Protein 8C26 (pdb70)

Radius of gyration: 13.62 Å; Cα contacts (8 Å, |Δi|>4): 162; chains: 2; bounding box: 36×26×36 Å

InterPro domains:
  IPR007712 Toxin-antitoxin system, RelE/ParE toxin family [PF05016] (6-91)
  IPR035093 Toxin-antitoxin system, RelE/ParE toxin domain superfamily [G3DSA:3.30.2310.20] (4-92)
  IPR051803 Type II TA system RelE-like toxin [PTHR33755] (3-95)

Organism: Mycobacterium tuberculosis (strain ATCC 25618 / H37Rv) (NCBI:txid83332)

Nearest PDB structures (foldseek):
  8c26-assembly1_A  TM=1.012E+00  e=1.202E-18  Mycobacterium tuberculosis H37Rv
  5czf-assembly2_C  TM=8.555E-01  e=1.613E-06  Escherichia coli O157
  5cze-assembly1_J  TM=8.668E-01  e=7.808E-06  Escherichia coli O157:H7 str. SS52
  6xrw-assembly2_C  TM=8.026E-01  e=1.158E-05  Pseudomonas aeruginosa
  6x0a-assembly17_Q  TM=7.062E-01  e=4.024E-04  Mesorhizobium opportunistum WSM2075

Foldseek 3Di:
DAAEEEDCCQVVQLVVVCVVAPPPNNVVSCVLVVLVVCCRPPVCVVPVVPADADDDQWGWDASPPAQWIFIWHDDPRHIYGYHIHGD/DPPVVVCVVVVVVPPPPPVVDDDDVSVVVVVVVPPD

Solvent-accessible surface area: 6824 Å² total; per-residue (Å²): 190,77,126,36,47,0,19,40,5,0,24,88,3,1,25,96,0,5,69,158,48,29,141,96,32,78,121,45,26,78,116,0,8,72,54,2,30,58,0,0,50,146,112,0,54,148,42,17,91,81,41,57,88,24,28,146,109,8,55,21,10,48,5,134,83,12,154,18,3,0,0,0,52,28,69,123,138,4,4,6,0,0,0,1,40,108,57,115,55,135,72,23,47,60,48,0,42,57,19,8,105,31,119,69,108,84,72,23,9,54,40,78,77,0,36,151,86,10,108,81,105,136,104

GO terms:
  GO:0044003 symbiont-mediated perturbation of host process (P, IMP)

Secondary structure (DSSP, 8-state):
--EEEEETHHHHHHHHHHTTTTTT-HHHHHHHHHHHHHIIIIIHHH-TTTSPEEETTEEEEE-TTSSEEEEEEE-SSEEEEEEEEE-/--HHHHHHHHHHHH---GGGEEEHHHHHHHHHHTT-

Structure (mmCIF, N/CA/C/O backbone):
data_8C26
#
_entry.id   8C26
#
_cell.length_a   68.074
_cell.length_b   68.074
_cell.length_c   197.049
_cell.angle_alpha   90.000
_cell.angle_beta   90.000
_cell.angle_gamma   120.000
#
_symmetry.space_group_name_H-M   'H 3 2'
#
loop_
_entity.id
_entity.type
_entity.pdbx_description
1 polymer 'Toxin ParE2'
2 polymer 'Antitoxin ParD2'
3 non-polymer 'CHLORIDE ION'
#
loop_
_atom_site.group_PDB
_atom_site.id
_atom_site.type_symbol
_atom_site.label_atom_id
_atom_site.label_alt_id
_atom_site.label_comp_id
_atom_site.label_asym_id
_atom_site.label_entity_id
_atom_site.label_seq_id
_atom_site.pdbx_PDB_ins_code
_atom_site.Cartn_x
_atom_site.Cartn_y
_atom_site.Cartn_z
_atom_site.occupancy
_atom_site.B_iso_or_equiv
_atom_site.auth_seq_id
_atom_site.auth_comp_id
_atom_site.auth_asym_id
_atom_site.auth_atom_id
_atom_site.pdbx_PDB_model_num
ATOM 1 N N . THR A 1 2 ? -5.63200 32.19700 -35.18600 1.000 105.02233 2 THR A N 1
ATOM 2 C CA . THR A 1 2 ? -6.36800 32.05600 -33.93400 1.000 106.94337 2 THR A CA 1
ATOM 3 C C . THR A 1 2 ? -6.31600 30.62800 -33.39000 1.000 110.24373 2 THR A C 1
ATOM 4 O O . THR A 1 2 ? -6.51500 29.67900 -34.14800 1.000 114.98769 2 THR A O 1
ATOM 8 N N . ARG A 1 3 ? -6.05400 30.51400 -32.08500 1.000 108.30601 3 ARG A N 1
ATOM 9 C CA . ARG A 1 3 ? -5.99300 29.18800 -31.42600 1.000 108.14191 3 ARG A CA 1
ATOM 10 C C . ARG A 1 3 ? -7.41000 28.77200 -31.05400 1.000 108.60983 3 ARG A C 1
ATOM 11 O O . ARG A 1 3 ? -8.19100 29.65000 -30.66100 1.000 112.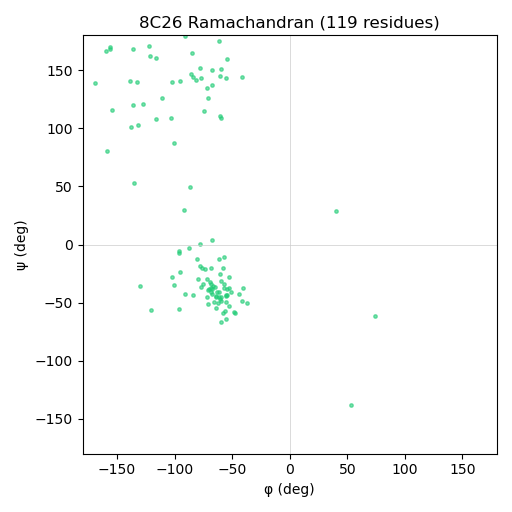08481 3 ARG A O 1
ATOM 19 N N . ARG A 1 4 ? -7.71400 27.48400 -31.15100 1.000 110.94802 4 ARG A N 1
ATOM 20 C CA . ARG A 1 4 ? -9.06800 26.99000 -30.91200 1.000 110.10423 4 ARG A CA 1
ATOM 21 C C . ARG A 1 4 ? -9.21900 26.50400 -29.48000 1.000 106.38368 4 ARG A C 1
ATOM 22 O O . ARG A 1 4 ? -8.32500 25.85400 -28.93100 1.000 107.57576 4 ARG A O 1
ATOM 30 N N . LEU A 1 5 ? -10.37600 26.80100 -28.89500 1.000 103.73129 5 LEU A N 1
ATOM 31 C CA . LEU A 1 5 ? -10.59700 26.71600 -27.45800 1.000 103.60366 5 LEU A CA 1
ATOM 32 C C . LEU A 1 5 ? -11.56000 25.58300 -27.11400 1.000 106.26471 5 LEU A C 1
ATOM 33 O O . LEU A 1 5 ? -12.69800 25.55600 -27.59900 1.000 106.46585 5 LEU A O 1
ATOM 38 N N . ARG A 1 6 ? -11.11800 24.70500 -26.21000 1.000 103.80864 6 ARG A N 1
ATOM 39 C CA . ARG A 1 6 ? -11.72400 23.41300 -25.92200 1.000 106.20134 6 ARG A CA 1
ATOM 40 C C . ARG A 1 6 ? -11.70400 23.19400 -24.41000 1.000 103.92005 6 ARG A C 1
ATOM 41 O O . ARG A 1 6 ? -10.73100 23.55600 -23.74100 1.000 100.86917 6 ARG A O 1
ATOM 49 N N . VAL A 1 7 ? -12.77700 22.62200 -23.86000 1.000 104.02006 7 VAL A N 1
ATOM 50 C CA . VAL A 1 7 ? -12.93000 22.49700 -22.41200 1.000 98.26317 7 VAL A CA 1
ATOM 51 C C . VAL A 1 7 ? -13.23300 21.05200 -22.05400 1.000 103.74871 7 VAL A C 1
ATOM 52 O O . VAL A 1 7 ? -14.26000 20.51300 -22.48000 1.000 110.11576 7 VAL A O 1
ATOM 56 N N . HIS A 1 8 ? -12.37900 20.43700 -21.24000 1.000 100.63943 8 HIS A N 1
ATOM 57 C CA . HIS A 1 8 ? -12.73100 19.13000 -20.69800 1.000 106.01260 8 HIS A CA 1
ATOM 58 C C . HIS A 1 8 ? -14.01700 19.23300 -19.88900 1.000 105.07692 8 HIS A C 1
ATOM 59 O O . HIS A 1 8 ? -14.33100 20.27900 -19.32000 1.000 102.71570 8 HIS A O 1
ATOM 66 N N . ASN A 1 9 ? -14.77200 18.13000 -19.84300 1.000 108.14651 9 ASN A N 1
ATOM 67 C CA . ASN A 1 9 ? -16.05600 18.16000 -19.14900 1.000 106.46253 9 ASN A CA 1
ATOM 68 C C . ASN A 1 9 ? -15.88400 18.14400 -17.63500 1.000 103.65504 9 ASN A C 1
ATOM 69 O O . ASN A 1 9 ? -16.66800 18.77600 -16.92000 1.000 104.71269 9 ASN A O 1
ATOM 74 N N . GLY A 1 10 ? -14.86300 17.45300 -17.12800 1.000 100.88748 10 GLY A N 1
ATOM 75 C CA . GLY A 1 10 ? -14.61500 17.37100 -15.69600 1.000 101.21104 10 GLY A CA 1
ATOM 76 C C . GLY A 1 10 ? -14.44100 18.72000 -15.02600 1.000 100.71535 10 GLY A C 1
ATOM 77 O O . GLY A 1 10 ? -14.39200 18.82100 -13.79500 1.000 101.06195 10 GLY A O 1
ATOM 78 N N . VAL A 1 11 ? -14.31500 19.76300 -15.84700 1.000 98.73799 11 VAL A N 1
ATOM 79 C CA . VAL A 1 11 ? -14.29400 21.12800 -15.34400 1.000 99.11844 11 VAL A CA 1
ATOM 80 C C . VAL A 1 11 ? -15.64100 21.47600 -14.73300 1.000 102.01256 11 VAL A C 1
ATOM 81 O O . VAL A 1 11 ? -15.71800 22.00600 -13.61400 1.000 98.92535 11 VAL A O 1
ATOM 85 N N . GLU A 1 12 ? -16.72200 21.19500 -15.47600 1.000 104.14297 12 GLU A N 1
ATOM 86 C CA . GLU A 1 12 ? -18.07800 21.20800 -14.93400 1.000 104.10856 12 GLU A CA 1
ATOM 87 C C . GLU A 1 12 ? -18.12500 20.58400 -13.55100 1.000 99.95079 12 GLU A C 1
ATOM 88 O O . GLU A 1 12 ? -18.69400 21.15900 -12.62000 1.000 104.41508 12 GLU A O 1
ATOM 94 N N . ASP A 1 13 ? -17.52100 19.40600 -13.40100 1.000 98.33587 13 ASP A N 1
ATOM 95 C CA . ASP A 1 13 ? -17.38300 18.81200 -12.07900 1.000 102.82109 13 ASP A CA 1
ATOM 96 C C . ASP A 1 13 ? -16.65400 19.77400 -11.14300 1.000 102.92137 13 ASP A C 1
ATOM 97 O O . ASP A 1 13 ? -17.19200 20.17900 -10.10400 1.000 100.16866 13 ASP A O 1
ATOM 102 N N . ASP A 1 14 ? -15.44100 20.19000 -11.53100 1.000 102.06355 14 ASP A N 1
ATOM 103 C CA . ASP A 1 14 ? -14.62600 21.05500 -10.68200 1.000 99.42257 14 ASP A CA 1
ATOM 104 C C . ASP A 1 14 ? -15.37100 22.30800 -10.26500 1.000 98.82668 14 ASP A C 1
ATOM 105 O O . ASP A 1 14 ? -15.21900 22.77700 -9.13300 1.000 97.20445 14 ASP A O 1
ATOM 110 N N . LEU A 1 15 ? -16.16900 22.87300 -11.17400 1.000 98.51186 15 LEU A N 1
ATOM 111 C CA . LEU A 1 15 ? -16.93400 24.08200 -10.89100 1.000 98.59389 15 LEU A CA 1
ATOM 112 C C . LEU A 1 15 ? -17.90000 23.88200 -9.72900 1.000 103.00684 15 LEU A C 1
ATOM 113 O O . LEU A 1 15 ? -17.72000 24.47800 -8.66400 1.000 101.06989 15 LEU A O 1
ATOM 118 N N . PHE A 1 16 ? -18.91600 23.03200 -9.91900 1.000 105.68130 16 PHE A N 1
ATOM 119 C CA . PHE A 1 16 ? -19.94000 22.85700 -8.89100 1.000 101.56504 16 PHE A CA 1
ATOM 120 C C . PHE A 1 16 ? -19.35300 22.37600 -7.57300 1.000 104.43653 16 PHE A C 1
ATOM 121 O O . PHE A 1 16 ? -19.87300 22.71500 -6.50000 1.000 103.77163 16 PHE A O 1
ATOM 129 N N . GLU A 1 17 ? -18.27100 21.59600 -7.63000 1.000 100.66970 17 GLU A N 1
ATOM 130 C CA . GLU A 1 17 ? -17.52100 21.28000 -6.42400 1.000 99.87249 17 GLU A CA 1
ATOM 131 C C . GLU A 1 17 ? -17.13600 22.55100 -5.67400 1.000 106.10104 17 GLU A C 1
ATOM 132 O O . GLU A 1 17 ? -17.01600 22.53800 -4.44300 1.000 110.38919 17 GLU A O 1
ATOM 138 N N . ALA A 1 18 ? -16.97700 23.67100 -6.38800 1.000 106.27288 18 ALA A N 1
ATOM 139 C CA . ALA A 1 18 ? -16.68800 24.94600 -5.74100 1.000 105.56731 18 ALA A CA 1
ATOM 140 C C . ALA A 1 18 ? -17.94800 25.73000 -5.41000 1.000 105.20127 18 ALA A C 1
ATOM 141 O O . ALA A 1 18 ? -18.03300 26.30400 -4.32200 1.000 105.82245 18 ALA A O 1
ATOM 143 N N . PHE A 1 19 ? -18.91600 25.77300 -6.33900 1.000 104.36517 19 PHE A N 1
ATOM 144 C CA . PHE A 1 19 ? -20.19500 26.44500 -6.08600 1.000 107.79350 19 PHE A CA 1
ATOM 145 C C . PHE A 1 19 ? -20.81800 25.98500 -4.78300 1.000 112.83414 19 PHE A C 1
ATOM 146 O O . PHE A 1 19 ? -21.41500 26.78900 -4.05300 1.000 113.34430 19 PHE A O 1
ATOM 154 N N . SER A 1 20 ? -20.74300 24.67500 -4.51500 1.000 112.77062 20 SER A N 1
ATOM 155 C CA . SER A 1 20 ? -21.20900 24.08200 -3.27100 1.000 111.31483 20 SER A CA 1
ATOM 156 C C . SER A 1 20 ? -20.91900 24.98800 -2.08500 1.000 112.96150 20 SER A C 1
ATOM 157 O O . SER A 1 20 ? -21.82100 25.33800 -1.31900 1.000 120.83304 20 SER A O 1
ATOM 160 N N . TYR A 1 21 ? -19.66800 25.43800 -1.99600 1.000 109.93224 21 TYR A N 1
ATOM 161 C CA . TYR A 1 21 ? -19.25100 26.26700 -0.83700 1.000 110.33742 21 TYR A CA 1
ATOM 162 C C . TYR A 1 21 ? -19.93600 27.63500 -0.85900 1.000 111.90618 21 TYR A C 1
ATOM 163 O O . TYR A 1 21 ? -19.61400 28.46200 0.00900 1.000 106.00471 21 TYR A O 1
ATOM 172 N N . TYR A 1 22 ? -20.84000 27.87000 -1.80900 1.000 112.02591 22 TYR A N 1
ATOM 173 C CA . TYR A 1 22 ? -21.43800 29.19600 -1.89800 1.000 113.48050 22 TYR A CA 1
ATOM 174 C C . TYR A 1 22 ? -22.94500 29.16200 -1.97500 1.000 117.24403 22 TYR A C 1
ATOM 175 O O . TYR A 1 22 ? -23.58800 30.06100 -1.42200 1.000 120.88292 22 TYR A O 1
ATOM 184 N N . ALA A 1 23 ? -23.52700 28.17000 -2.65000 1.000 117.52779 23 ALA A N 1
ATOM 185 C CA . ALA A 1 23 ? -24.97900 28.12100 -2.74600 1.000 116.09189 23 ALA A CA 1
ATOM 186 C C . ALA A 1 23 ? -25.56800 28.16300 -1.34000 1.000 115.81369 23 ALA A C 1
ATOM 187 O O . ALA A 1 23 ? -24.85400 27.92700 -0.34800 1.000 115.44857 23 ALA A O 1
ATOM 189 N N . ASP A 1 24 ? -26.84200 28.54900 -1.25500 1.000 111.93972 24 ASP A N 1
ATOM 190 C CA . ASP A 1 24 ? -27.53300 28.62800 0.05700 1.000 108.85840 24 ASP A CA 1
ATOM 191 C C . ASP A 1 24 ? -27.02700 29.84600 0.83000 1.000 104.67348 24 ASP A C 1
ATOM 192 O O . ASP A 1 24 ? -27.84300 30.74100 1.10000 1.000 109.24816 24 ASP A O 1
ATOM 197 N N . ALA A 1 25 ? -25.73800 29.89000 1.15000 1.000 103.78163 25 ALA A N 1
ATOM 198 C CA . ALA A 1 25 ? -25.19100 30.96600 1.97500 1.000 107.75749 25 ALA A CA 1
ATOM 199 C C . ALA A 1 25 ? -24.84800 32.21900 1.16900 1.000 110.76176 25 ALA A C 1
ATOM 200 O O . ALA A 1 25 ? -25.14000 33.33900 1.61100 1.000 111.71007 25 ALA A O 1
ATOM 202 N N . ALA A 1 26 ? -24.23100 32.06100 -0.00400 1.000 113.69674 26 ALA A N 1
ATOM 203 C CA . ALA A 1 26 ? -23.71100 33.18300 -0.77800 1.000 110.50897 26 ALA 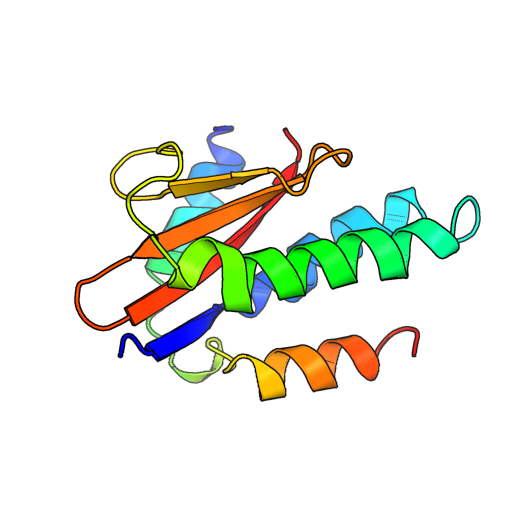A CA 1
ATOM 204 C C . ALA A 1 26 ? -24.06400 33.05500 -2.25200 1.000 108.34694 26 ALA A C 1
ATOM 205 O O . ALA A 1 26 ? -23.17600 33.17400 -3.10100 1.000 110.84129 26 ALA A O 1
ATOM 207 N N . PRO A 1 27 ? -25.33500 32.85700 -2.60700 1.000 107.80193 27 PRO A N 1
ATOM 208 C CA . PRO A 1 27 ? -25.64700 32.48400 -3.99700 1.000 110.10301 27 PRO A CA 1
ATOM 209 C C . PRO A 1 27 ? -25.15000 33.49200 -5.01000 1.000 110.05410 27 PRO A C 1
ATOM 210 O O . PRO A 1 27 ? -24.99900 33.14800 -6.18900 1.000 108.33433 27 PRO A O 1
ATOM 214 N N . ASP A 1 28 ? -24.88000 34.72800 -4.58700 1.000 112.06166 28 ASP A N 1
ATOM 215 C CA . ASP A 1 28 ? -24.39200 35.72800 -5.52400 1.000 114.26497 28 ASP A CA 1
ATOM 216 C C . ASP A 1 28 ? -23.00100 35.37200 -6.03400 1.000 114.84932 28 ASP A C 1
ATOM 217 O O . ASP A 1 28 ? -22.68700 35.60900 -7.20600 1.000 115.34803 28 ASP A O 1
ATOM 222 N N . GLN A 1 29 ? -22.16100 34.78700 -5.17300 1.000 110.59371 29 GLN A N 1
ATOM 223 C CA . GLN A 1 29 ? -20.82700 34.38800 -5.60400 1.000 106.67011 29 GLN A CA 1
A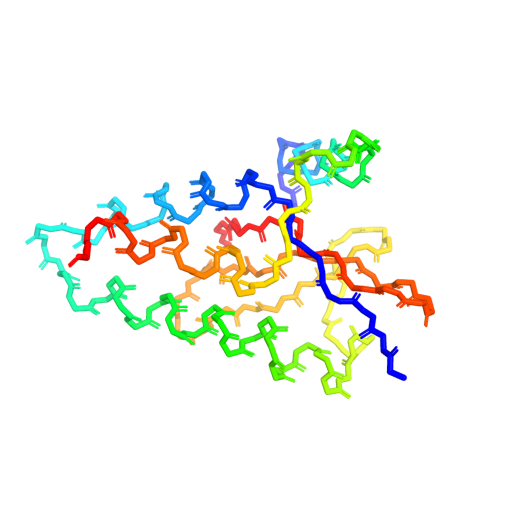TOM 224 C C . GLN A 1 29 ? -20.86700 33.42700 -6.78300 1.000 110.21615 29 GLN A C 1
ATOM 225 O O . GLN A 1 29 ? -19.97400 33.47000 -7.63700 1.000 112.79111 29 GLN A O 1
ATOM 231 N N . ILE A 1 30 ? -21.88000 32.55800 -6.85300 1.000 109.51345 30 ILE A N 1
ATOM 232 C CA . ILE A 1 30 ? -21.90300 31.52700 -7.89000 1.000 110.31806 30 ILE A CA 1
ATOM 233 C C . ILE A 1 30 ? -21.79100 32.15900 -9.27800 1.000 109.67308 30 ILE A C 1
ATOM 234 O O . ILE A 1 30 ? -20.94700 31.76100 -10.09300 1.000 105.36397 30 ILE A O 1
ATOM 239 N N . ASP A 1 31 ? -22.61600 33.17400 -9.55700 1.000 110.86967 31 ASP A N 1
ATOM 240 C CA . ASP A 1 31 ? -22.51400 33.86400 -10.84100 1.000 109.58178 31 ASP A CA 1
ATOM 241 C C . ASP A 1 31 ? -21.21200 34.65400 -10.95000 1.000 105.38092 31 ASP A C 1
ATOM 242 O O . ASP A 1 31 ? -20.60400 34.71500 -12.02500 1.000 103.09597 31 ASP A O 1
ATOM 247 N N . ARG A 1 32 ? -20.77200 35.26800 -9.85000 1.000 101.74028 32 ARG A N 1
ATOM 248 C CA . ARG A 1 32 ? -19.51900 36.00800 -9.85900 1.000 100.08495 32 ARG A CA 1
ATOM 249 C C . ARG A 1 32 ? -18.37700 35.11700 -10.32100 1.000 104.95625 32 ARG A C 1
ATOM 250 O O . ARG A 1 32 ? -17.77900 35.33200 -11.38500 1.000 104.05174 32 ARG A O 1
ATOM 258 N N . LEU A 1 33 ? -18.09300 34.08000 -9.53100 1.000 105.20020 33 LEU A N 1
ATOM 259 C CA . LEU A 1 33 ? -16.99900 33.16300 -9.83300 1.000 101.57745 33 LEU A CA 1
ATOM 260 C C . LEU A 1 33 ? -17.14600 32.52600 -11.20500 1.000 93.93824 33 LEU A C 1
ATOM 261 O O . LEU A 1 33 ? -16.14800 32.29300 -11.89000 1.000 95.53779 33 LEU A O 1
ATOM 266 N N . TYR A 1 34 ? -18.36800 32.20500 -11.61700 1.000 96.24677 34 TYR A N 1
ATOM 267 C CA . TYR A 1 34 ? -18.50800 31.61200 -12.93700 1.000 92.83587 34 TYR A CA 1
ATOM 268 C C . TYR A 1 34 ? -18.23200 32.62900 -14.02400 1.000 92.58575 34 TYR A C 1
ATOM 269 O O . TYR A 1 34 ? -17.63200 32.29800 -15.04800 1.000 90.17734 34 TYR A O 1
ATOM 278 N N . ASN A 1 35 ? -18.66400 33.87500 -13.82400 1.000 96.73514 35 ASN A N 1
ATOM 279 C CA . ASN A 1 35 ? -18.42000 34.89500 -14.83900 1.000 98.53129 35 ASN A CA 1
ATOM 280 C C . ASN A 1 35 ? -16.95200 35.28900 -14.88900 1.000 95.67155 35 ASN A C 1
ATOM 281 O O . ASN A 1 35 ? -16.44800 35.66300 -15.95300 1.000 90.65004 35 ASN A O 1
ATOM 286 N N . LEU A 1 36 ? -16.24800 35.20300 -13.75300 1.000 97.50578 36 LEU A N 1
ATOM 287 C CA . LEU A 1 36 ? -14.79200 35.29900 -13.78100 1.000 92.28781 36 LEU A CA 1
ATOM 288 C C . LEU A 1 36 ? -14.20200 34.18300 -14.62600 1.000 90.15405 36 LEU A C 1
ATOM 289 O O . LEU A 1 36 ? -13.32800 34.41500 -15.46800 1.000 92.35272 36 LEU A O 1
ATOM 294 N N . PHE A 1 37 ? -14.66900 32.96100 -14.40500 1.000 89.81203 37 PHE A N 1
ATOM 295 C CA . PHE A 1 37 ? -14.13400 31.81600 -15.12100 1.000 87.66469 37 PHE A CA 1
ATOM 296 C C . PHE A 1 37 ? -14.32400 31.96700 -16.62100 1.000 84.73887 37 PHE A C 1
ATOM 297 O O . PHE A 1 37 ? -13.41300 31.69000 -17.40000 1.000 86.73080 37 PHE A O 1
ATOM 305 N N . VAL A 1 38 ? -15.50700 32.38500 -17.04600 1.000 87.04410 38 VAL A N 1
ATOM 306 C CA . VAL A 1 38 ? -15.76100 32.52700 -18.47200 1.000 85.95798 38 VAL A CA 1
ATOM 307 C C . VAL A 1 38 ? -14.88100 33.61900 -19.05100 1.000 89.59255 38 VAL A C 1
ATOM 308 O O . VAL A 1 38 ? -14.38800 33.51900 -20.18400 1.000 84.24481 38 VAL A O 1
ATOM 312 N N . ASP A 1 39 ? -14.66100 34.67600 -18.26900 1.000 92.50378 39 ASP A N 1
ATOM 313 C CA . ASP A 1 39 ? -13.72700 35.72500 -18.65200 1.000 87.56637 39 ASP A CA 1
ATOM 314 C C . ASP A 1 39 ? -12.34100 35.14500 -18.89000 1.000 88.01007 39 ASP A C 1
ATOM 315 O O . ASP A 1 39 ? -11.79300 35.24400 -19.99600 1.000 89.24519 39 ASP A O 1
ATOM 320 N N . ALA A 1 40 ? -11.76900 34.50800 -17.86000 1.000 85.21129 40 ALA A N 1
ATOM 321 C CA . ALA A 1 40 ? -10.40100 34.01600 -17.97000 1.000 83.77399 40 ALA A CA 1
ATOM 322 C C . ALA A 1 40 ? -10.25900 33.10500 -19.16900 1.000 83.64449 40 ALA A C 1
ATOM 323 O O . ALA A 1 40 ? -9.30800 33.22500 -19.94900 1.000 84.13766 40 ALA A O 1
ATOM 325 N N . VAL A 1 41 ? -11.22400 32.21200 -19.34100 1.000 81.06266 41 VAL A N 1
ATOM 326 C CA . VAL A 1 41 ? -11.17400 31.22600 -20.40300 1.000 79.35410 41 VAL A CA 1
ATOM 327 C C . VAL A 1 41 ? -11.30600 31.88100 -21.77700 1.000 81.51723 41 VAL A C 1
ATOM 328 O O . VAL A 1 41 ? -10.59100 31.51700 -22.71000 1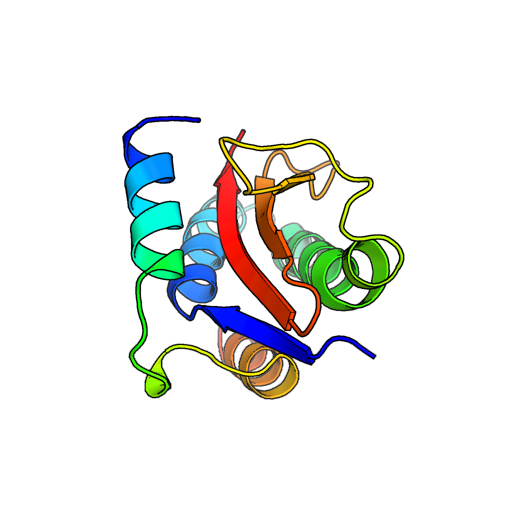.000 79.93945 41 VAL A O 1
ATOM 332 N N . THR A 1 42 ? -12.21200 32.85400 -21.93100 1.000 87.09611 42 THR A N 1
ATOM 333 C CA . THR A 1 42 ? -12.49900 33.40300 -23.25600 1.000 87.88410 42 THR A CA 1
ATOM 334 C C . THR A 1 42 ? -11.72100 34.67100 -23.58300 1.000 87.92757 42 THR A C 1
ATOM 335 O O . THR A 1 42 ? -11.53900 34.97300 -24.76400 1.000 90.76302 42 THR A O 1
ATOM 339 N N . LYS A 1 43 ? -11.26100 35.42000 -22.58700 1.000 84.87365 43 LYS A N 1
ATOM 340 C CA . LYS A 1 43 ? -10.51600 36.64100 -22.85800 1.000 83.04103 43 LYS A CA 1
ATOM 341 C C . LYS A 1 43 ? -9.11500 36.60000 -22.26900 1.000 83.55020 43 LYS A C 1
ATOM 342 O O . LYS A 1 43 ? -8.13800 36.77600 -23.00900 1.000 81.24777 43 LYS A O 1
ATOM 348 N N . ARG A 1 44 ? -8.98100 36.36900 -20.96100 1.000 82.37722 44 ARG A N 1
ATOM 349 C CA . ARG A 1 44 ? -7.68000 36.54000 -20.32700 1.000 79.83131 44 ARG A CA 1
ATOM 350 C C . ARG A 1 44 ? -6.65400 35.57400 -20.90800 1.000 80.28146 44 ARG A C 1
ATOM 351 O O . ARG A 1 44 ? -5.55900 35.98200 -21.30600 1.000 76.01574 44 ARG A O 1
ATOM 359 N N . ILE A 1 45 ? -6.98700 34.28900 -20.96900 1.000 78.98461 45 ILE A N 1
ATOM 360 C CA . ILE A 1 45 ? -6.01000 33.30300 -21.42300 1.000 76.76660 45 ILE A CA 1
ATOM 361 C C . ILE A 1 45 ? -5.76300 33.42900 -22.92300 1.000 82.91456 45 ILE A C 1
ATOM 362 O O . ILE A 1 45 ? -4.60300 33.39000 -23.35000 1.000 82.76782 45 ILE A O 1
ATOM 367 N N . PRO A 1 46 ? -6.79600 33.55900 -23.76400 1.000 82.25363 46 PRO A N 1
ATOM 368 C CA . PRO A 1 46 ? -6.53700 33.71100 -25.20400 1.000 82.07436 46 PRO A CA 1
ATOM 369 C C . PRO A 1 46 ? -5.72300 34.92900 -25.53400 1.000 82.40566 46 PRO A C 1
ATOM 370 O O . PRO A 1 46 ? -5.07600 34.96900 -26.58400 1.000 87.01052 46 PRO A O 1
ATOM 374 N N . GLN A 1 47 ? -5.76900 35.94700 -24.67800 1.000 84.75188 47 GLN A N 1
ATOM 375 C CA . GLN A 1 47 ? -4.99400 37.15300 -24.92300 1.000 83.27643 47 GLN A CA 1
ATOM 376 C C . GLN A 1 47 ? -3.51300 36.83100 -24.98900 1.000 83.79734 47 GLN A C 1
ATOM 377 O O . GLN A 1 47 ? -2.82600 37.22300 -25.93300 1.000 91.16592 47 GLN A O 1
ATOM 383 N N . ALA A 1 48 ? -3.01700 36.08900 -24.01700 1.000 82.44152 48 ALA A N 1
ATOM 384 C CA . ALA A 1 48 ? -1.59500 35.80700 -23.90800 1.000 85.29651 48 ALA A CA 1
ATOM 385 C C . ALA A 1 48 ? -1.37800 34.55400 -23.06600 1.000 87.13837 48 ALA A C 1
ATOM 386 O O . ALA A 1 48 ? -1.01300 34.64300 -21.88700 1.000 78.17808 48 ALA A O 1
ATOM 388 N N . PRO A 1 49 ? -1.54000 33.37000 -23.65900 1.000 87.41083 49 PRO A N 1
ATOM 389 C CA . PRO A 1 49 ? -1.66900 32.15000 -22.85400 1.000 87.69275 49 PRO A CA 1
ATOM 390 C C . PRO A 1 49 ? -0.38000 31.67100 -22.20800 1.000 85.91340 49 PRO A C 1
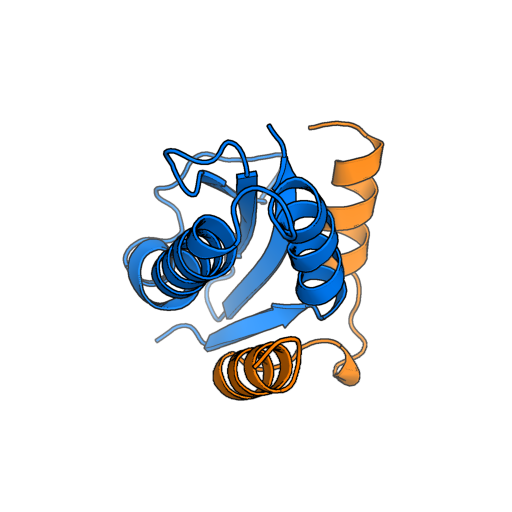ATOM 391 O O . PRO A 1 49 ? -0.46000 30.91300 -21.23000 1.000 84.40988 49 PRO A O 1
ATOM 395 N N . ASN A 1 50 ? 0.79300 32.06100 -22.71000 1.000 84.51375 50 ASN A N 1
ATOM 396 C CA . ASN A 1 50 ? 2.05700 31.66700 -22.09000 1.000 84.90612 50 ASN A CA 1
ATOM 397 C C . ASN A 1 50 ? 2.52000 32.62100 -20.99400 1.000 82.81020 50 ASN A C 1
ATOM 398 O O . ASN A 1 50 ? 3.55400 32.36800 -20.35800 1.000 85.73250 50 ASN A O 1
ATOM 403 N N . ALA A 1 51 ? 1.79300 33.70500 -20.77000 1.000 77.23375 51 ALA A N 1
ATOM 404 C CA . ALA A 1 51 ? 2.23800 34.69200 -19.81600 1.000 76.80351 51 ALA A CA 1
ATOM 405 C C . ALA A 1 51 ? 1.93300 34.26000 -18.39300 1.000 83.94063 51 ALA A C 1
ATOM 406 O O . ALA A 1 51 ? 2.69400 34.59200 -17.47100 1.000 80.05330 51 ALA A O 1
ATOM 408 N N . PHE A 1 52 ? 0.86200 33.48600 -18.20800 1.000 77.44532 52 PHE A N 1
ATOM 409 C CA . PHE A 1 52 ? 0.41800 33.12100 -16.88100 1.000 76.34063 52 PHE A CA 1
ATOM 410 C C . PHE A 1 52 ? 1.28600 32.02100 -16.30900 1.000 78.91644 52 PHE A C 1
ATOM 411 O O . PHE A 1 52 ? 1.87500 31.21600 -17.04300 1.000 78.50924 52 PHE A O 1
ATOM 419 N N . ALA A 1 53 ? 1.37000 32.01700 -14.97800 1.000 77.09069 53 ALA A N 1
ATOM 420 C CA . ALA A 1 53 ? 2.36200 31.22900 -14.26700 1.000 72.60460 53 ALA A CA 1
ATOM 421 C C . ALA A 1 53 ? 2.20000 29.73700 -14.55100 1.000 77.60065 53 ALA A C 1
ATOM 422 O O . ALA A 1 53 ? 1.08000 29.24000 -14.73100 1.000 81.41158 53 ALA A O 1
ATOM 424 N N . PRO A 1 54 ? 3.29900 28.99400 -14.60800 1.000 81.55840 54 PRO A N 1
ATOM 425 C CA . PRO A 1 54 ? 3.18800 27.54300 -14.79100 1.000 79.70168 54 PRO A CA 1
ATOM 426 C C . PRO A 1 54 ? 2.55600 26.90700 -13.56600 1.000 85.13142 54 PRO A C 1
ATOM 427 O O . PRO A 1 54 ? 2.68100 27.40600 -12.44700 1.000 85.80081 54 PRO A O 1
ATOM 431 N N . LEU A 1 55 ? 1.85400 25.79900 -13.77800 1.000 84.12062 55 LEU A N 1
ATOM 432 C CA . LEU A 1 55 ? 1.32700 25.01800 -12.66800 1.000 83.20940 55 LEU A CA 1
ATOM 433 C C . LEU A 1 55 ? 2.27700 23.87100 -12.34600 1.000 93.04415 55 LEU A C 1
ATOM 434 O O . LEU A 1 55 ? 2.77200 23.76000 -11.22100 1.000 95.13100 55 LEU A O 1
ATOM 439 N N . PHE A 1 56 ? 2.57500 23.04400 -13.34800 1.000 91.44302 56 PHE A N 1
ATOM 440 C CA . PHE A 1 56 ? 3.54500 21.96200 -13.28800 1.000 91.81483 56 PHE A CA 1
ATOM 441 C C . PHE A 1 56 ? 3.76200 21.45300 -14.70100 1.000 94.44310 56 PHE A C 1
ATOM 442 O O . PHE A 1 56 ? 2.80100 21.33000 -15.47000 1.000 96.62775 56 PHE A O 1
ATOM 450 N N . LYS A 1 57 ? 5.01700 21.15600 -15.03500 1.000 96.61743 57 LYS A N 1
ATOM 451 C CA . LYS A 1 57 ? 5.35900 20.79700 -16.40300 1.000 93.37617 57 LYS A CA 1
ATOM 452 C C . LYS A 1 57 ? 4.84500 21.87100 -17.34600 1.000 92.71948 57 LYS A C 1
ATOM 453 O O . LYS A 1 57 ? 4.92300 23.06300 -17.03500 1.000 93.85833 57 LYS A O 1
ATOM 459 N N . HIS A 1 58 ? 4.28000 21.46600 -18.47400 1.000 93.14029 58 HIS A N 1
ATOM 460 C CA . HIS A 1 58 ? 3.78800 22.41100 -19.46800 1.000 94.54883 58 HIS A CA 1
ATOM 461 C C . HIS A 1 58 ? 2.43500 23.03500 -19.11800 1.000 94.91105 58 HIS A C 1
ATOM 462 O O . HIS A 1 58 ? 1.92200 23.84100 -19.91000 1.000 92.96972 58 HIS A O 1
ATOM 469 N N . TYR A 1 59 ? 1.83200 22.68900 -17.98500 1.000 91.57016 59 TYR A N 1
ATOM 470 C CA . TYR A 1 59 ? 0.51700 23.21300 -17.65700 1.000 86.19480 59 TYR A CA 1
ATOM 471 C C . TYR A 1 59 ? 0.64500 24.56300 -16.98000 1.000 84.76794 59 TYR A C 1
ATOM 472 O O . TYR A 1 59 ? 1.61000 24.82700 -16.26200 1.000 88.08099 59 TYR A O 1
ATOM 481 N N . ARG A 1 60 ? -0.33000 25.42500 -17.23500 1.000 83.57892 60 ARG A N 1
ATOM 482 C CA . ARG A 1 60 ? -0.35800 26.78000 -16.71100 1.000 79.84569 60 ARG A CA 1
ATOM 483 C C . ARG A 1 60 ? -1.63500 26.95700 -15.91500 1.000 80.28852 60 ARG A C 1
ATOM 484 O O . ARG A 1 60 ? -2.52900 26.11400 -15.95900 1.000 82.04805 60 ARG A O 1
ATOM 492 N N . HIS A 1 61 ? -1.74000 28.08200 -15.21000 1.000 80.59266 61 HIS A N 1
ATOM 493 C CA . HIS A 1 61 ? -2.97800 28.38600 -14.50400 1.000 79.15836 61 HIS A CA 1
ATOM 494 C C . HIS A 1 61 ? -3.07600 29.88700 -14.29100 1.000 77.12568 61 HIS A C 1
ATOM 495 O O . HIS A 1 61 ? -2.16900 30.64900 -14.63200 1.000 77.71762 61 HIS A O 1
ATOM 502 N N . ILE A 1 62 ? -4.26100 30.29400 -13.83600 1.000 73.84608 62 ILE A N 1
ATOM 503 C CA . ILE A 1 62 ? -4.55500 31.73600 -13.63000 1.000 75.19768 62 ILE A CA 1
ATOM 504 C C . ILE A 1 62 ? -5.64100 31.81200 -12.56300 1.000 79.00077 62 ILE A C 1
ATOM 505 O O . ILE A 1 62 ? -6.73900 31.29900 -12.80900 1.000 79.99533 62 ILE A O 1
ATOM 510 N N . TYR A 1 63 ? -5.33100 32.40000 -11.41000 1.000 83.23167 63 TYR A N 1
ATOM 511 C CA . TYR A 1 63 ? -6.30400 32.45200 -10.32300 1.000 81.82137 63 TYR A CA 1
ATOM 512 C C . TYR A 1 63 ? -7.47000 33.35500 -10.68900 1.000 86.02593 63 TYR A C 1
ATOM 513 O O . TYR A 1 63 ? -7.29000 34.42400 -11.27500 1.000 89.36557 63 TYR A O 1
ATOM 522 N N . LEU A 1 64 ? -8.68100 32.90300 -10.37500 1.000 87.10451 64 LEU A N 1
ATOM 523 C CA . LEU A 1 64 ? -9.86000 33.70400 -10.66300 1.000 86.69355 64 LEU A CA 1
ATOM 524 C C . LEU A 1 64 ? -10.11800 34.65200 -9.50200 1.000 92.15799 64 LEU A C 1
ATOM 525 O O . LEU A 1 64 ? -11.25100 34.71500 -9.01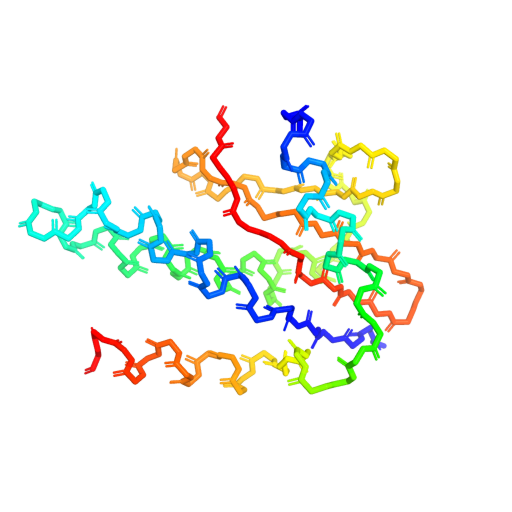500 1.000 94.46276 64 LEU A O 1
ATOM 530 N N . ARG A 1 65 ? -9.07000 35.38700 -9.04300 1.000 92.13047 65 ARG A N 1
ATOM 531 C CA . ARG A 1 65 ? -9.13000 36.29500 -7.89500 1.000 91.78912 65 ARG A CA 1
ATOM 532 C C . ARG A 1 65 ? -10.42700 37.10000 -7.88800 1.000 94.49592 65 ARG A C 1
ATOM 533 O O . ARG A 1 65 ? -10.90800 37.48800 -8.96100 1.000 88.55476 65 ARG A O 1
ATOM 541 N N . PRO A 1 66 ? -11.02000 37.39600 -6.70500 1.000 95.42465 66 PRO A N 1
ATOM 542 C CA . PRO A 1 66 ? -10.51700 37.16300 -5.33900 1.000 97.85649 66 PRO A CA 1
ATOM 543 C C . PRO A 1 66 ? -10.60600 35.72100 -4.87500 1.000 95.95826 66 PRO A C 1
ATOM 544 O O . PRO A 1 66 ? -9.88900 35.36400 -3.93900 1.000 93.98322 66 PRO A O 1
ATOM 548 N N . PHE A 1 67 ? -11.46900 34.93800 -5.53200 1.000 95.03998 67 PHE A N 1
ATOM 549 C CA . PHE A 1 67 ? -11.61700 33.51900 -5.23700 1.000 95.71211 67 PHE A CA 1
ATOM 550 C C . PHE A 1 67 ? -10.28000 32.80700 -5.33300 1.000 94.74215 67 PHE A C 1
ATOM 551 O O . PHE A 1 67 ? -9.45700 33.12700 -6.19200 1.000 97.58351 67 PHE A O 1
ATOM 559 N N . ARG A 1 68 ? -10.06100 31.82800 -4.45700 1.000 91.88177 68 ARG A N 1
ATOM 560 C CA . ARG A 1 68 ? -8.80600 31.08700 -4.46600 1.000 97.12548 68 ARG A CA 1
ATOM 561 C C . ARG A 1 68 ? -8.87300 29.84700 -5.33800 1.000 98.72347 68 ARG A C 1
ATOM 562 O O . ARG A 1 68 ? -8.19000 28.85500 -5.06000 1.000 102.78346 68 ARG A O 1
ATOM 570 N N . TYR A 1 69 ? -9.69200 29.87800 -6.37800 1.000 97.16728 69 TYR A N 1
ATOM 571 C CA . TYR A 1 69 ? -9.73400 28.84200 -7.39300 1.000 97.12802 69 TYR A CA 1
ATOM 572 C C . TYR A 1 69 ? -9.00300 29.30700 -8.64400 1.000 95.16562 69 TYR A C 1
ATOM 573 O O . TYR A 1 69 ? -9.13000 30.46600 -9.05900 1.000 92.01623 69 TYR A O 1
ATOM 582 N N . TYR A 1 70 ? -8.25000 28.39200 -9.25200 1.000 90.83203 70 TYR A N 1
ATOM 583 C CA . TYR A 1 70 ? -7.50900 28.69300 -10.46100 1.000 86.49327 70 TYR A CA 1
ATOM 584 C C . TYR A 1 70 ? -8.02300 27.85700 -11.62100 1.000 90.30796 70 TYR A C 1
ATOM 585 O O . TYR A 1 70 ? -8.67600 26.82900 -11.43800 1.000 95.57381 70 TYR A O 1
ATOM 594 N N . VAL A 1 71 ? -7.72000 28.32200 -12.82500 1.000 89.06329 71 VAL A N 1
ATOM 595 C CA . VAL A 1 71 ? -7.99800 27.59700 -14.05500 1.000 82.86776 71 VAL A CA 1
ATOM 596 C C . VAL A 1 71 ? -6.68800 26.99500 -14.52300 1.000 82.02581 71 VAL A C 1
ATOM 597 O O . VAL A 1 71 ? -5.80800 27.72100 -14.98300 1.000 82.92669 71 VAL A O 1
ATOM 601 N N . ALA A 1 72 ? -6.54000 25.67900 -14.41900 1.000 83.96210 72 ALA A N 1
ATOM 602 C CA . ALA A 1 72 ? -5.37900 25.01700 -14.99900 1.000 81.45122 72 ALA A CA 1
ATOM 603 C C . ALA A 1 72 ? -5.59300 24.79900 -16.49300 1.000 86.39023 72 ALA A C 1
ATOM 604 O O . ALA A 1 72 ? -6.70600 24.49700 -16.93200 1.000 84.24888 72 ALA A O 1
ATOM 606 N N . TYR A 1 73 ? -4.53400 24.96500 -17.28400 1.000 83.56224 73 TYR A N 1
ATOM 607 C CA . TYR A 1 73 ? -4.73600 24.85800 -18.72100 1.000 85.35688 73 TYR A CA 1
ATOM 608 C C . TYR A 1 73 ? -3.42800 24.49700 -19.41500 1.000 89.66460 73 TYR A C 1
ATOM 609 O O . TYR A 1 73 ? -2.34300 24.51700 -18.81900 1.000 86.09644 73 TYR A O 1
ATOM 618 N N . ARG A 1 74 ? -3.57300 24.13200 -20.69600 1.000 91.62478 74 ARG A N 1
ATOM 619 C CA . ARG A 1 74 ? -2.50400 23.69800 -21.58500 1.000 94.86441 74 ARG A CA 1
ATOM 620 C C . ARG A 1 74 ? -2.65300 24.43800 -22.90900 1.000 90.71523 74 ARG A C 1
ATOM 621 O O . ARG A 1 74 ? -3.77200 24.64300 -23.38300 1.000 88.17799 74 ARG A O 1
ATOM 629 N N . THR A 1 75 ? -1.52400 24.86000 -23.48800 1.000 97.87212 75 THR A N 1
ATOM 630 C CA . THR A 1 75 ? -1.48700 25.74500 -24.66000 1.000 96.14518 75 THR A CA 1
ATOM 631 C C . THR A 1 75 ? -0.53300 25.15100 -25.67900 1.000 101.54355 75 THR A C 1
ATOM 632 O O . THR A 1 75 ? 0.68800 25.27100 -25.53400 1.000 102.71321 75 THR A O 1
ATOM 636 N N . THR A 1 76 ? -1.07200 24.52800 -26.71400 1.000 106.54551 76 THR A N 1
ATOM 637 C CA . THR A 1 76 ? -0.23000 24.20800 -27.84600 1.000 110.48211 76 THR A CA 1
ATOM 638 C C . THR A 1 76 ? -0.29500 25.35700 -28.83300 1.000 115.74041 76 THR A C 1
ATOM 639 O O . THR A 1 76 ? -1.00700 26.34300 -28.62300 1.000 119.82914 76 THR A O 1
ATOM 643 N N . ASP A 1 77 ? 0.44400 25.23500 -29.93400 1.000 117.11808 77 ASP A N 1
ATOM 644 C CA . ASP A 1 77 ? 0.41100 26.32200 -30.90300 1.000 124.90018 77 ASP A CA 1
ATOM 645 C C . ASP A 1 77 ? -0.93800 26.43000 -31.60200 1.000 121.67703 77 ASP A C 1
ATOM 646 O O . ASP A 1 77 ? -1.26700 27.50800 -32.11000 1.000 121.88319 77 ASP A O 1
ATOM 651 N N . GLU A 1 78 ? -1.73700 25.35900 -31.59800 1.000 117.98660 78 GLU A N 1
ATOM 652 C CA . GLU A 1 78 ? -3.02900 25.34400 -32.27700 1.000 117.88684 78 GLU A CA 1
ATOM 653 C C . GLU A 1 78 ? -4.20600 25.50300 -31.33400 1.000 113.95221 78 GLU A C 1
ATOM 654 O O . GLU A 1 78 ? -5.25700 26.00400 -31.74800 1.000 112.87404 78 GLU A O 1
ATOM 660 N N . ALA A 1 79 ? -4.06300 25.07900 -30.08600 1.000 109.65279 79 ALA A N 1
ATOM 661 C CA . ALA A 1 79 ? -5.21200 24.94300 -29.21700 1.000 105.63954 79 ALA A CA 1
ATOM 662 C C . ALA A 1 79 ? -4.90300 25.49300 -27.83700 1.000 100.74040 79 ALA A C 1
ATOM 663 O O . ALA A 1 79 ? -3.75700 25.79400 -27.48800 1.000 99.50963 79 ALA A O 1
ATOM 665 N N . ILE A 1 80 ? -5.97800 25.63300 -27.06900 1.000 98.56316 80 ILE A N 1
ATOM 666 C CA . ILE A 1 80 ? -5.97100 25.95800 -25.65200 1.000 94.87677 80 ILE A CA 1
ATOM 667 C C . ILE A 1 80 ? -6.99900 25.03500 -25.02000 1.000 96.32993 80 ILE A C 1
ATOM 668 O O . ILE A 1 80 ? -8.17000 25.05500 -25.41500 1.000 99.33005 80 ILE A O 1
ATOM 673 N N . ASP A 1 81 ? -6.56700 24.20000 -24.07100 1.000 93.30294 81 ASP A N 1
ATOM 674 C CA . ASP A 1 81 ? -7.42300 23.16500 -23.49100 1.000 96.71488 81 ASP A CA 1
ATOM 675 C C . ASP A 1 81 ? -7.63000 23.46300 -22.01000 1.000 93.52947 81 ASP A C 1
ATOM 676 O O . ASP A 1 81 ? -6.71500 23.26800 -21.20300 1.000 94.08778 81 ASP A O 1
ATOM 681 N N . ILE A 1 82 ? -8.83200 23.90000 -21.64100 1.000 90.67103 82 ILE A N 1
ATOM 682 C CA . ILE A 1 82 ? -9.13400 24.19200 -20.24300 1.000 87.49253 82 ILE A CA 1
ATOM 683 C C . ILE A 1 82 ? -9.30100 22.85400 -19.52300 1.000 91.65168 82 ILE A C 1
ATOM 684 O O . ILE A 1 82 ? -10.21800 22.09200 -19.83100 1.000 95.83180 82 ILE A O 1
ATOM 689 N N . LEU A 1 83 ? -8.40000 22.55400 -18.57900 1.000 87.15506 83 LEU A N 1
ATOM 690 C CA . LEU A 1 83 ? -8.27800 21.21200 -18.01000 1.000 88.66624 83 LEU A CA 1
ATOM 691 C C . LEU A 1 83 ? -8.95100 21.05800 -16.65700 1.000 93.06602 83 LEU A C 1
ATOM 692 O O . LEU A 1 83 ? -9.48400 19.98300 -16.35700 1.000 95.70964 83 LEU A O 1
ATOM 697 N N . ALA A 1 84 ? -8.93100 22.09000 -15.82300 1.000 90.52696 84 ALA A N 1
ATOM 698 C CA . ALA A 1 84 ? -9.43900 21.93300 -14.47100 1.000 92.19614 84 ALA A CA 1
ATOM 699 C C . ALA A 1 84 ? -9.78400 23.29700 -13.88400 1.000 92.36886 84 ALA A C 1
ATOM 700 O O . ALA A 1 84 ? -9.42900 24.34500 -14.43400 1.000 89.43687 84 ALA A O 1
ATOM 702 N N . VAL A 1 85 ? -10.51700 23.25900 -12.77400 1.000 95.59547 85 VAL A N 1
ATOM 703 C CA . VAL A 1 85 ? -10.72300 24.40900 -11.89800 1.000 93.52492 85 VAL A CA 1
ATOM 704 C C . VAL A 1 85 ? -10.59200 23.86800 -10.47800 1.000 99.51930 85 VAL A C 1
ATOM 705 O O . VAL A 1 85 ? -11.51800 23.23900 -9.95600 1.000 102.61968 85 VAL A O 1
ATOM 709 N N . ARG A 1 86 ? -9.43300 24.08300 -9.86000 1.000 95.72865 86 ARG A N 1
ATOM 710 C CA . ARG A 1 86 ? -9.11800 23.52800 -8.55300 1.000 96.07469 86 ARG A CA 1
ATOM 711 C C . ARG A 1 86 ? -8.80600 24.65600 -7.57500 1.000 101.44642 86 ARG A C 1
ATOM 712 O O . ARG A 1 86 ? -8.55900 25.79700 -7.97300 1.000 104.41860 86 ARG A O 1
ATOM 720 N N . HIS A 1 87 ? -8.85500 24.34700 -6.27700 1.000 104.99152 87 HIS A N 1
ATOM 721 C CA . HIS A 1 87 ? -8.64300 25.38900 -5.23600 1.000 102.45642 87 HIS A CA 1
ATOM 722 C C . HIS A 1 87 ? -7.15200 25.58600 -4.96800 1.000 101.17114 87 HIS A C 1
ATOM 723 O O . HIS A 1 87 ? -6.36400 24.71400 -5.36400 1.000 99.88080 87 HIS A O 1
ATOM 730 N N . GLY A 1 88 ? -6.79100 26.68300 -4.30000 1.000 99.15944 88 GLY A N 1
ATOM 731 C CA . GLY A 1 88 ? -5.37500 26.96300 -3.99900 1.000 106.29819 88 GLY A CA 1
ATOM 732 C C . GLY A 1 88 ? -5.21500 28.03300 -2.93300 1.000 113.05527 88 GLY A C 1
ATOM 733 O O . GLY A 1 88 ? -4.07100 28.20400 -2.46700 1.000 115.42423 88 GLY A O 1
ATOM 734 N N . ILE B 2 36 ? -0.93800 20.93000 -8.11700 1.000 105.81489 36 ILE B N 1
ATOM 735 C CA . ILE B 2 36 ? 0.02600 21.00600 -6.98000 1.000 115.46608 36 ILE B CA 1
ATOM 736 C C . ILE B 2 36 ? -0.07900 19.71800 -6.15700 1.000 119.64803 36 ILE B C 1
ATOM 737 O O . ILE B 2 36 ? 0.94400 19.02600 -6.01900 1.000 124.06235 36 ILE B O 1
ATOM 742 N N . SER B 2 37 ? -1.26500 19.41700 -5.62800 1.000 115.85471 37 SER B N 1
ATOM 743 C CA . SER B 2 37 ? -1.45900 18.14300 -4.88800 1.000 111.98982 37 SER B CA 1
ATOM 744 C C . SER B 2 37 ? -1.42900 16.98900 -5.88200 1.000 113.39009 37 SER B C 1
ATOM 745 O O . SER B 2 37 ? -2.18600 17.03300 -6.85800 1.000 115.52924 37 SER B O 1
ATOM 748 N N . GLU B 2 38 ? -0.57400 16.00800 -5.63600 1.000 113.62144 38 GLU B N 1
ATOM 749 C CA . GLU B 2 38 ? -0.45700 14.85600 -6.53500 1.000 108.41460 38 GLU B CA 1
ATOM 750 C C . GLU B 2 38 ? -1.81100 14.37900 -7.03100 1.000 109.30233 38 GLU B C 1
ATOM 751 O O . GLU B 2 38 ? -1.94700 13.95700 -8.18700 1.000 106.36490 38 GLU B O 1
ATOM 757 N N . ALA B 2 39 ? -2.82300 14.42400 -6.16500 1.000 110.56465 39 ALA B N 1
ATOM 758 C CA . ALA B 2 39 ? -4.19200 14.18000 -6.60000 1.000 107.78466 39 ALA B CA 1
ATOM 759 C C . ALA B 2 39 ? -4.52300 15.00100 -7.84100 1.000 107.30509 39 ALA B C 1
ATOM 760 O O . ALA B 2 39 ? -4.86000 14.45900 -8.90100 1.000 104.34411 39 ALA B O 1
ATOM 762 N N . ASN B 2 40 ? -4.38700 16.32500 -7.72600 1.000 107.50696 40 ASN B N 1
ATOM 763 C CA . ASN B 2 40 ? -4.77400 17.22400 -8.80500 1.000 102.23470 40 ASN B CA 1
ATOM 764 C C . ASN B 2 40 ? -3.85100 17.12100 -10.01200 1.000 101.22037 40 ASN B C 1
ATOM 765 O O . ASN B 2 40 ? -4.30900 17.30000 -11.14400 1.000 99.71637 40 ASN B O 1
ATOM 770 N N . GLN B 2 41 ? -2.56300 16.83400 -9.80600 1.000 100.82685 41 GLN B N 1
ATOM 771 C CA . GLN B 2 41 ? -1.68600 16.61900 -10.95000 1.000 98.49734 41 GLN B CA 1
ATOM 772 C C . GLN B 2 41 ? -2.13800 15.41000 -11.74900 1.000 103.08434 41 GLN B C 1
ATOM 773 O O . GLN B 2 41 ? -2.10000 15.41500 -12.98500 1.000 99.64213 41 GLN B O 1
ATOM 779 N N . ALA B 2 42 ? -2.54500 14.34900 -11.05200 1.000 104.33333 42 ALA B N 1
ATOM 780 C CA . ALA B 2 42 ? -3.08800 13.18800 -11.73900 1.000 102.34303 42 ALA B CA 1
ATOM 781 C C . ALA B 2 42 ? -4.38300 13.54000 -12.45400 1.000 103.21999 42 ALA B C 1
ATOM 782 O O . ALA B 2 42 ? -4.57900 13.17300 -13.62000 1.000 102.08179 42 ALA B O 1
ATOM 784 N N . LEU B 2 43 ? -5.26400 14.27600 -11.76600 1.000 103.08402 43 LEU B N 1
ATOM 785 C CA . LEU B 2 43 ? -6.54200 14.69100 -12.33600 1.000 98.60394 43 LEU B CA 1
ATOM 786 C C . LEU B 2 43 ? -6.35500 15.56500 -13.57400 1.000 100.08328 43 LEU B C 1
ATOM 787 O O . LEU B 2 43 ? -7.08800 15.41500 -14.56000 1.000 101.38444 43 LEU B O 1
ATOM 792 N N . ILE B 2 44 ? -5.38100 16.48500 -13.54200 1.000 100.28229 44 ILE B N 1
ATOM 793 C CA . ILE B 2 44 ? -5.14700 17.40200 -14.66100 1.000 98.66092 44 ILE B CA 1
ATOM 794 C C . ILE B 2 44 ? -4.41100 16.70300 -15.80200 1.000 101.48086 44 ILE B C 1
ATOM 795 O O . ILE B 2 44 ? -4.66100 16.98300 -16.98200 1.000 101.21766 44 ILE B O 1
ATOM 800 N N . GLU B 2 45 ? -3.48800 15.79600 -15.47300 1.000 102.25136 45 GLU B N 1
ATOM 801 C CA . GLU B 2 45 ? -2.83000 15.00900 -16.50800 1.000 99.08951 45 GLU B CA 1
ATOM 802 C C . GLU B 2 45 ? -3.78200 13.99200 -17.11900 1.000 102.30915 45 GLU B C 1
ATOM 803 O O . GLU B 2 45 ? -3.76200 13.76700 -18.33400 1.000 103.39545 45 GLU B O 1
ATOM 809 N N . ALA B 2 46 ? -4.62400 13.36700 -16.29800 1.000 99.07472 46 ALA B N 1
ATOM 810 C CA . ALA B 2 46 ? -5.64300 12.48200 -16.84100 1.000 97.94376 46 ALA B CA 1
ATOM 811 C C . ALA B 2 46 ? -6.45100 13.18800 -17.91000 1.000 100.54116 46 ALA B C 1
ATOM 812 O O . ALA B 2 46 ? -6.58300 12.69200 -19.03300 1.000 105.17716 46 ALA B O 1
ATOM 814 N N . ARG B 2 47 ? -6.98900 14.36200 -17.58100 1.000 97.84788 47 ARG B N 1
ATOM 815 C CA . ARG B 2 47 ? -7.85500 15.05400 -18.52500 1.000 101.78201 47 ARG B CA 1
ATOM 816 C C . ARG B 2 47 ? -7.07300 15.52200 -19.74500 1.000 101.99843 47 ARG B C 1
ATOM 817 O O . ARG B 2 47 ? -7.57500 15.45300 -20.87100 1.000 100.38978 47 ARG B O 1
ATOM 825 N N . ALA B 2 48 ? -5.84000 15.98600 -19.54400 1.000 101.06154 48 ALA B N 1
ATOM 826 C CA . ALA B 2 48 ? -4.98000 16.30400 -20.67500 1.000 102.20139 48 ALA B CA 1
ATOM 827 C C . ALA B 2 48 ? -4.83300 15.10200 -21.60100 1.000 109.73773 48 ALA B C 1
ATOM 828 O O . ALA B 2 48 ? -4.92300 15.24200 -22.82800 1.000 108.81518 48 ALA B O 1
ATOM 830 N N . ASN B 2 49 ? -4.64300 13.90300 -21.01700 1.000 110.90840 49 ASN B N 1
ATOM 831 C CA . ASN B 2 49 ? -4.43800 12.65100 -21.74700 1.000 108.07872 49 ASN B CA 1
ATOM 832 C C . ASN B 2 49 ? -5.72100 12.04900 -22.31500 1.000 112.76196 49 ASN B C 1
ATOM 833 O O . ASN B 2 49 ? -5.64600 11.17900 -23.19300 1.000 116.04614 49 ASN B O 1
ATOM 838 N N . ASP B 2 50 ? -6.88500 12.45100 -21.81400 1.000 110.03158 50 ASP B N 1
ATOM 839 C CA . ASP B 2 50 ? -8.14300 12.01200 -22.39200 1.000 109.27147 50 ASP B CA 1
ATOM 840 C C . ASP B 2 50 ? -8.20700 12.44800 -23.85000 1.000 112.77164 50 ASP B C 1
ATOM 841 O O . ASP B 2 50 ? -8.35600 13.63900 -24.13800 1.000 112.79955 50 ASP B O 1
ATOM 846 N N . THR B 2 51 ? -8.09300 11.48500 -24.77100 1.000 117.06784 51 THR B N 1
ATOM 847 C CA . THR B 2 51 ? -8.17200 11.73800 -26.20600 1.000 114.68069 51 THR B CA 1
ATOM 848 C C . THR B 2 51 ? -9.56300 11.49800 -26.77800 1.000 114.84791 51 THR B C 1
ATOM 849 O O . THR B 2 51 ? -9.81100 11.84300 -27.94100 1.000 116.21328 51 THR B O 1
ATOM 853 N N . ASP B 2 52 ? -10.45600 10.96200 -25.93500 1.000 116.30936 52 ASP B N 1
ATOM 854 C CA . ASP B 2 52 ? -11.86400 10.73900 -26.34800 1.000 114.54257 52 ASP B CA 1
ATOM 855 C C . ASP B 2 52 ? -12.46200 12.08400 -26.71200 1.000 117.44611 52 ASP B C 1
ATOM 856 O O . ASP B 2 52 ? -12.70100 12.89200 -25.80300 1.000 119.85981 52 ASP B O 1
ATOM 861 N N . ASP B 2 53 ? -12.72800 12.28100 -27.99200 1.000 116.31666 53 ASP B N 1
ATOM 862 C CA . ASP B 2 53 ? -13.21400 13.58200 -28.44400 1.000 116.58508 53 ASP B CA 1
ATOM 863 C C . ASP B 2 53 ? -14.55500 13.99200 -27.83300 1.000 118.79068 53 ASP B C 1
ATOM 864 O O . ASP B 2 53 ? -14.92600 15.16600 -27.95600 1.000 119.17027 53 ASP B O 1
ATOM 869 N N . ALA B 2 54 ? -15.28300 13.07900 -27.17300 1.000 118.58918 54 ALA B N 1
ATOM 870 C CA . ALA B 2 54 ? -16.63400 13.37400 -26.69300 1.000 117.65995 54 ALA B CA 1
ATOM 871 C C . ALA B 2 54 ? -16.65600 14.14700 -25.38900 1.000 118.66133 54 ALA B C 1
ATOM 872 O O . ALA B 2 54 ? -17.72400 14.63100 -24.99000 1.000 117.58899 54 ALA B O 1
ATOM 874 N N . HIS B 2 55 ? -15.51500 14.24700 -24.71700 1.000 118.76438 55 HIS B N 1
ATOM 875 C CA . HIS B 2 55 ? -15.40500 14.91900 -23.43600 1.000 117.09421 55 HIS B CA 1
ATOM 876 C C . HIS B 2 55 ? -14.93900 16.35100 -23.56700 1.000 114.57833 55 HIS B C 1
ATOM 877 O O . HIS B 2 55 ? -14.88800 17.07100 -22.56400 1.000 110.01790 55 HIS B O 1
ATOM 884 N N . TRP B 2 56 ? -14.59500 16.76500 -24.77500 1.000 113.00532 56 TRP B N 1
ATOM 885 C CA . TRP B 2 56 ? -14.07500 18.09500 -25.04100 1.000 111.58010 56 TRP B CA 1
ATOM 886 C C . TRP B 2 56 ? -15.21100 18.93500 -25.60700 1.000 111.73342 56 TRP B C 1
ATOM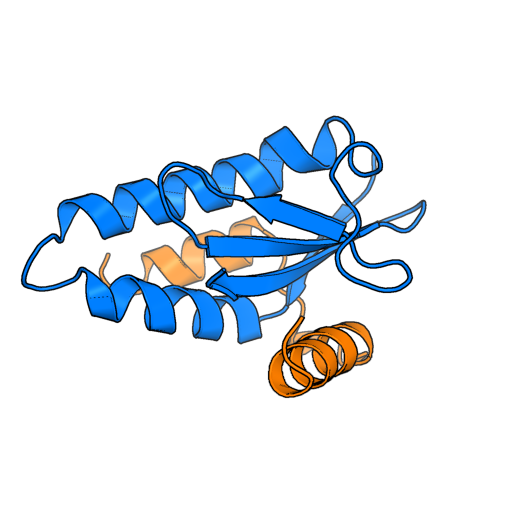 887 O O . TRP B 2 56 ? -15.40400 19.00700 -26.82200 1.000 113.62324 56 TRP B O 1
ATOM 898 N N . SER B 2 57 ? -15.98100 19.55200 -24.70800 1.000 109.14584 57 SER B N 1
ATOM 899 C CA . SER B 2 57 ? -16.99400 20.51200 -25.11700 1.000 108.14017 57 SER B CA 1
ATOM 900 C C . SER B 2 57 ? -16.33700 21.79300 -25.59400 1.000 110.38434 57 SER B C 1
ATOM 901 O O . SER B 2 57 ? -15.42300 22.32500 -24.95500 1.000 109.71601 57 SER B O 1
ATOM 904 N N . THR B 2 58 ? -16.81500 22.30600 -26.71900 1.000 111.73685 58 THR B N 1
ATOM 905 C CA . THR B 2 58 ? -16.45600 23.66300 -27.06100 1.000 112.45401 58 THR B CA 1
ATOM 906 C C . THR B 2 58 ? -16.96700 24.60100 -25.96700 1.000 113.92479 58 THR B C 1
ATOM 907 O O . THR B 2 58 ? -17.65600 24.19500 -25.02600 1.000 111.93808 58 THR B O 1
ATOM 911 N N . ILE B 2 59 ? -16.62400 25.87900 -26.09600 1.000 112.98020 59 ILE B N 1
ATOM 912 C CA . ILE B 2 59 ? -16.89700 26.83600 -25.03000 1.000 114.93049 59 ILE B CA 1
ATOM 913 C C . ILE B 2 59 ? -18.39700 27.13000 -24.91900 1.000 117.06122 59 ILE B C 1
ATOM 914 O O . ILE B 2 59 ? -18.98600 27.07000 -23.83200 1.000 114.26025 59 ILE B O 1
ATOM 919 N N . ASP B 2 60 ? -19.03200 27.47600 -26.03600 1.000 119.22427 60 ASP B N 1
ATOM 920 C CA . ASP B 2 60 ? -20.44600 27.83800 -25.99600 1.000 123.48513 60 ASP B CA 1
ATOM 921 C C . ASP B 2 60 ? -21.31500 26.63200 -25.68000 1.000 120.40893 60 ASP B C 1
ATOM 922 O O . ASP B 2 60 ? -22.28300 26.74300 -24.91600 1.000 119.49664 60 ASP B O 1
ATOM 927 N N . ASP B 2 61 ? -20.99700 25.47600 -26.26900 1.000 120.02886 61 ASP B N 1
ATOM 928 C CA . ASP B 2 61 ? -21.55800 24.23200 -25.76100 1.000 115.84852 61 ASP B CA 1
ATOM 929 C C . ASP B 2 61 ? -21.39200 24.18700 -24.24400 1.000 114.73411 61 ASP B C 1
ATOM 930 O O . ASP B 2 61 ? -22.37700 24.15900 -23.49900 1.000 115.40912 61 ASP B O 1
ATOM 935 N N . PHE B 2 62 ? -20.14200 24.26300 -23.77200 1.000 110.84600 62 PHE B N 1
ATOM 936 C CA . PHE B 2 62 ? -19.89300 24.20800 -22.33600 1.000 110.18765 62 PHE B CA 1
ATOM 937 C C . PHE B 2 62 ? -20.70100 25.25400 -21.58200 1.000 115.00275 62 PHE B C 1
ATOM 938 O O . PHE B 2 62 ? -21.27400 24.96000 -20.52500 1.000 114.67286 62 PHE B O 1
ATOM 946 N N . ASP B 2 63 ? -20.76500 26.48200 -22.09900 1.000 115.91161 63 ASP B N 1
ATOM 947 C CA . ASP B 2 63 ? -21.44200 27.53200 -21.34900 1.000 114.89073 63 ASP B CA 1
ATOM 948 C C . ASP B 2 63 ? -22.91900 27.21000 -21.19000 1.000 118.95466 63 ASP B C 1
ATOM 949 O O . ASP B 2 63 ? -23.44000 27.17000 -20.07000 1.000 119.70713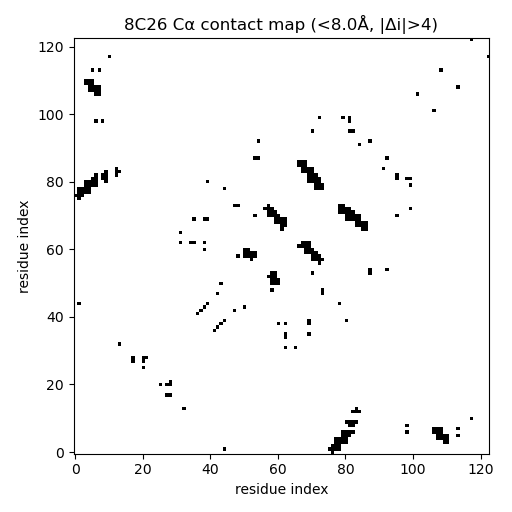 63 ASP B O 1
ATOM 954 N N . LYS B 2 64 ? -23.60700 26.96300 -22.31200 1.000 118.22653 64 LYS B N 1
ATOM 955 C CA . LYS B 2 64 ? -25.04100 26.69400 -22.26900 1.000 118.65823 64 LYS B CA 1
ATOM 956 C C . LYS B 2 64 ? -25.34400 25.57200 -21.28900 1.000 120.19365 64 LYS B C 1
ATOM 957 O O . LYS B 2 64 ? -26.33200 25.62700 -20.54900 1.000 122.08323 64 LYS B O 1
ATOM 963 N N . ARG B 2 65 ? -24.46300 24.57500 -21.23800 1.000 117.22505 65 ARG B N 1
ATOM 964 C CA . ARG B 2 65 ? -24.66400 23.42300 -20.36700 1.000 119.65016 65 ARG B CA 1
ATOM 965 C C . ARG B 2 65 ? -24.72100 23.83600 -18.89900 1.000 120.64762 65 ARG B C 1
ATOM 966 O O . ARG B 2 65 ? -25.59300 23.38700 -18.14600 1.000 122.96324 65 ARG B O 1
ATOM 974 N N . ILE B 2 66 ? -23.79200 24.69800 -18.47500 1.000 121.99563 66 ILE B N 1
ATOM 975 C CA . ILE B 2 66 ? -23.75600 25.15700 -17.08700 1.000 121.88175 66 ILE B CA 1
ATOM 976 C C . ILE B 2 66 ? -24.96100 26.03200 -16.78600 1.000 122.23389 66 ILE B C 1
ATOM 977 O O . ILE B 2 66 ? -25.46800 26.05000 -15.65500 1.000 119.32145 66 ILE B O 1
ATOM 982 N N . ARG B 2 67 ? -25.42200 26.79300 -17.77800 1.000 123.34850 67 ARG B N 1
ATOM 983 C CA . ARG B 2 67 ? -26.58700 27.64100 -17.58100 1.000 124.89650 67 ARG B CA 1
ATOM 984 C C . ARG B 2 67 ? -27.81900 26.79600 -17.30500 1.000 125.87955 67 ARG B C 1
ATOM 985 O O . ARG B 2 67 ? -28.59300 27.08600 -16.38300 1.000 126.54063 67 ARG B O 1
ATOM 993 N N . ALA B 2 68 ? -28.00600 25.73200 -18.09100 1.000 124.97949 68 ALA B N 1
ATOM 994 C CA . ALA B 2 68 ? -29.05600 24.75800 -17.82200 1.000 126.71983 68 ALA B CA 1
ATOM 995 C C . ALA B 2 68 ? -29.11100 24.41200 -16.33900 1.000 128.59657 68 ALA B C 1
ATOM 996 O O . ALA B 2 68 ? -30.18200 24.42200 -15.72100 1.000 132.56498 68 ALA B O 1
ATOM 998 N N . ARG B 2 69 ? -27.93300 24.23200 -15.75000 1.000 127.03978 69 ARG B N 1
ATOM 999 C CA . ARG B 2 69 ? -27.87500 23.89700 -14.30900 1.000 125.34983 69 ARG B CA 1
ATOM 1000 C C . ARG B 2 69 ? -28.11500 25.16100 -13.48400 1.000 129.54953 69 ARG B C 1
ATOM 1001 O O . ARG B 2 69 ? -27.64900 26.23400 -13.91100 1.000 132.13415 69 ARG B O 1
ATOM 1009 N N . LEU B 2 70 ? -28.81700 25.03400 -12.35800 1.000 129.06060 70 LEU B N 1
ATOM 1010 C CA . LEU B 2 70 ? -29.04200 26.17900 -11.43200 1.000 128.61375 70 LEU B CA 1
ATOM 1011 C C . LEU B 2 70 ? -29.32800 27.46900 -12.20300 1.000 130.69384 70 LEU B C 1
ATOM 1012 O O . LEU B 2 70 ? -29.02100 28.54500 -11.66500 1.000 133.42494 70 LEU B O 1
ATOM 1017 N N . GLY B 2 71 ? -29.91100 27.36100 -13.39700 1.000 129.43745 71 GLY B N 1
ATOM 1018 C CA . GLY B 2 71 ? -30.23400 28.55400 -14.19700 1.000 132.09968 71 GLY B CA 1
ATOM 1019 C C . GLY B 2 71 ? -31.57400 28.41700 -14.88900 1.000 134.34907 71 GLY B C 1
ATOM 1020 O O . GLY B 2 71 ? -32.35300 29.36700 -14.86200 1.000 135.79881 71 GLY B O 1
#

B-factor: mean 102.12, std 14.29, range [64.15, 151.08]

Sequence (123 aa):
TRRLRVHNGVEDDLFEAFSYYADAAPDQIDRLYNLFVDAVTKRIPQAPNAFAPLFKHYRHIYLRPFRYYVAYRTTDEAIDILAVRHGISEANQALIEARANDTDDAHWSTIDDFDKRIRARLG